Protein AF-A0A1X7HBJ8-F1 (afdb_monomer_lite)

Secondary structure (DSSP, 8-state):
--SS-HHHHHHHHT--SSTTHHHHHHHHHHHHHHHHHHHT-PSSEE-TTS-EEPPPHHHHHHHHHHHHHHHH--SPPPTT------THHHHHHGGG------

Sequence (102 aa):
MSIVTLDEAKAHLRVDGADEDADIALKLAAAEDAAVQHLNRSVPWTDADGIEVPVPPSVKVAVLVILGDLYAVREGAIIGATHAVNPTVERLLAPYRRITFA

Structure (mmCIF, N/CA/C/O backbone):
data_AF-A0A1X7HBJ8-F1
#
_entry.id   AF-A0A1X7HBJ8-F1
#
loop_
_atom_site.group_PDB
_atom_site.id
_atom_site.type_symbol
_atom_site.label_atom_id
_atom_site.label_alt_id
_atom_site.label_comp_id
_atom_site.label_asym_id
_atom_site.label_entity_id
_atom_site.label_seq_id
_atom_site.pdbx_PDB_ins_code
_atom_site.Cartn_x
_atom_site.Cartn_y
_atom_site.Cartn_z
_atom_site.occupancy
_atom_site.B_iso_or_equiv
_atom_site.auth_seq_id
_atom_site.auth_comp_id
_atom_site.auth_asym_id
_atom_site.auth_atom_id
_atom_site.pdbx_PDB_model_num
ATOM 1 N N . MET A 1 1 ? 2.373 8.869 -7.991 1.00 64.25 1 MET A N 1
ATOM 2 C CA . MET A 1 1 ? 1.384 7.944 -8.578 1.00 64.25 1 MET A CA 1
ATOM 3 C C . MET A 1 1 ? 1.256 6.796 -7.600 1.00 64.25 1 MET A C 1
ATOM 5 O O . MET A 1 1 ? 2.290 6.242 -7.253 1.00 64.25 1 MET A O 1
ATOM 9 N N . SER A 1 2 ? 0.055 6.538 -7.082 1.00 79.94 2 SER A N 1
ATOM 10 C CA . SER A 1 2 ? -0.151 5.501 -6.061 1.00 79.94 2 SER A CA 1
ATOM 11 C C . SER A 1 2 ? -0.157 4.119 -6.711 1.00 79.94 2 SER A C 1
ATOM 13 O O . SER A 1 2 ? -0.704 3.957 -7.805 1.00 79.94 2 SER A O 1
ATOM 15 N N . ILE A 1 3 ? 0.432 3.132 -6.043 1.00 87.12 3 ILE A N 1
ATOM 16 C CA . ILE A 1 3 ? 0.355 1.718 -6.426 1.00 87.12 3 ILE A CA 1
ATOM 17 C C . ILE A 1 3 ? -1.076 1.213 -6.229 1.00 87.12 3 ILE A C 1
ATOM 19 O O . ILE A 1 3 ? -1.555 0.427 -7.043 1.00 87.12 3 ILE A O 1
ATOM 23 N N . VAL A 1 4 ? -1.753 1.667 -5.173 1.00 93.38 4 VAL A N 1
ATOM 24 C CA . VAL A 1 4 ? -3.115 1.268 -4.792 1.00 93.38 4 VAL A CA 1
ATOM 25 C C . VAL A 1 4 ? -3.967 2.523 -4.598 1.00 93.38 4 VAL A C 1
ATOM 27 O O . VAL A 1 4 ? -3.474 3.526 -4.095 1.00 93.38 4 VAL A O 1
ATOM 30 N N . THR A 1 5 ? -5.236 2.511 -5.005 1.00 95.50 5 THR A N 1
ATOM 31 C CA . THR A 1 5 ? -6.125 3.664 -4.770 1.00 95.50 5 THR A CA 1
ATOM 32 C C . THR A 1 5 ? -6.636 3.704 -3.328 1.00 95.50 5 THR A C 1
ATOM 34 O O . THR A 1 5 ? -6.677 2.686 -2.638 1.00 95.50 5 THR A O 1
ATOM 37 N N . LEU A 1 6 ? -7.089 4.876 -2.870 1.00 96.19 6 LEU A N 1
ATOM 38 C CA . LEU A 1 6 ? -7.696 5.001 -1.541 1.00 96.19 6 LEU A CA 1
ATOM 39 C C . LEU A 1 6 ? -8.939 4.103 -1.390 1.00 96.19 6 LEU A C 1
ATOM 41 O O . LEU A 1 6 ? -9.129 3.492 -0.344 1.00 96.19 6 LEU A O 1
ATOM 45 N N . ASP A 1 7 ? -9.739 3.954 -2.447 1.00 96.75 7 ASP A N 1
ATOM 46 C CA . ASP A 1 7 ? -10.912 3.074 -2.436 1.00 96.75 7 ASP A CA 1
ATOM 47 C C . ASP A 1 7 ? -10.525 1.588 -2.339 1.00 96.75 7 ASP A C 1
ATOM 49 O O . ASP A 1 7 ? -11.125 0.846 -1.563 1.00 96.75 7 ASP A O 1
ATOM 53 N N . GLU A 1 8 ? -9.492 1.146 -3.072 1.00 96.94 8 GLU A N 1
ATOM 54 C CA . GLU A 1 8 ? -8.949 -0.219 -2.963 1.00 96.94 8 GLU A CA 1
ATOM 55 C C . GLU A 1 8 ? -8.412 -0.486 -1.543 1.00 96.94 8 GLU A C 1
ATOM 57 O O . GLU A 1 8 ? -8.655 -1.550 -0.966 1.00 96.94 8 GLU A O 1
ATOM 62 N N . ALA A 1 9 ? -7.716 0.494 -0.961 1.00 97.50 9 ALA A N 1
ATOM 63 C CA . ALA A 1 9 ? -7.205 0.439 0.403 1.00 97.50 9 ALA A CA 1
ATOM 64 C C . ALA A 1 9 ? -8.336 0.321 1.438 1.00 97.50 9 ALA A C 1
ATOM 66 O O . ALA A 1 9 ? -8.304 -0.561 2.296 1.00 97.50 9 ALA A O 1
ATOM 67 N N . LYS A 1 10 ? -9.380 1.145 1.331 1.00 97.75 10 LYS A N 1
ATOM 68 C CA . LYS A 1 10 ? -10.545 1.095 2.228 1.00 97.75 10 LYS A CA 1
ATOM 69 C C . LYS A 1 10 ? -11.320 -0.206 2.102 1.00 97.75 10 LYS A C 1
ATOM 71 O O . LYS A 1 10 ? -11.688 -0.792 3.119 1.00 97.75 10 LYS A O 1
ATOM 76 N N . ALA A 1 11 ? -11.497 -0.702 0.877 1.00 97.69 11 ALA A N 1
ATOM 77 C CA . ALA A 1 11 ? -12.116 -2.000 0.636 1.00 97.69 11 ALA A CA 1
ATOM 78 C C . ALA A 1 11 ? -11.328 -3.137 1.311 1.00 97.69 11 ALA A C 1
ATOM 80 O O . ALA A 1 11 ? -11.929 -4.038 1.897 1.00 97.69 11 ALA A O 1
ATOM 81 N N . HIS A 1 12 ? -9.992 -3.080 1.290 1.00 97.19 12 HIS A N 1
ATOM 82 C CA . HIS A 1 12 ? -9.142 -4.035 2.003 1.00 97.19 12 HIS A CA 1
ATOM 83 C C . HIS A 1 12 ? -9.305 -3.943 3.529 1.00 97.19 12 HIS A C 1
ATOM 85 O O . HIS A 1 12 ? -9.439 -4.970 4.196 1.00 97.19 12 HIS A O 1
ATOM 91 N N . LEU A 1 13 ? -9.338 -2.721 4.069 1.00 97.06 13 LEU A N 1
ATOM 92 C CA . LEU A 1 13 ? -9.484 -2.451 5.504 1.00 97.06 13 LEU A CA 1
ATOM 93 C C . LEU A 1 13 ? -10.918 -2.628 6.027 1.00 97.06 13 LEU A C 1
ATOM 95 O O . LEU A 1 13 ? -11.121 -2.628 7.240 1.00 97.06 13 LEU A O 1
ATOM 99 N N . ARG A 1 14 ? -11.900 -2.811 5.132 1.00 97.31 14 ARG A N 1
ATOM 100 C CA . ARG A 1 14 ? -13.340 -2.859 5.443 1.00 97.31 14 ARG A CA 1
ATOM 101 C C . ARG A 1 14 ? -13.824 -1.585 6.142 1.00 97.31 14 ARG A C 1
ATOM 103 O O . ARG A 1 14 ? -14.591 -1.655 7.100 1.00 97.31 14 ARG A O 1
ATOM 110 N N . VAL A 1 15 ? -13.335 -0.439 5.676 1.00 96.69 15 VAL A N 1
ATOM 111 C CA . VAL A 1 15 ? -13.727 0.881 6.180 1.00 96.69 15 VAL A CA 1
ATOM 112 C C . VAL A 1 15 ? -14.787 1.471 5.261 1.00 96.69 15 VAL A C 1
ATOM 114 O O . VAL A 1 15 ? -14.535 1.701 4.077 1.00 96.69 15 VAL A O 1
ATOM 117 N N . ASP A 1 16 ? -15.952 1.748 5.837 1.00 93.44 16 ASP A N 1
ATOM 118 C CA . ASP A 1 16 ? -17.032 2.491 5.198 1.00 93.44 16 ASP A CA 1
ATOM 119 C C . ASP A 1 16 ? -16.971 3.969 5.629 1.00 93.44 16 ASP A C 1
ATOM 121 O O . ASP A 1 16 ? -16.608 4.280 6.761 1.00 93.44 16 ASP A O 1
ATOM 125 N N . GLY A 1 17 ? -17.353 4.901 4.751 1.00 94.00 17 GLY A N 1
ATOM 126 C CA . GLY A 1 17 ? -17.329 6.342 5.058 1.00 94.00 17 GLY A CA 1
ATOM 127 C C . GLY A 1 17 ? -15.977 7.003 4.781 1.00 94.00 17 GLY A C 1
ATOM 128 O O . GLY A 1 17 ? -15.163 6.427 4.072 1.00 94.00 17 GLY A O 1
ATOM 129 N N . ALA A 1 18 ? -15.766 8.236 5.254 1.00 96.81 18 ALA A N 1
ATOM 130 C CA . ALA A 1 18 ? -14.605 9.065 4.887 1.00 96.81 18 ALA A CA 1
ATOM 131 C C . ALA A 1 18 ? -13.832 9.654 6.083 1.00 96.81 18 ALA A C 1
ATOM 133 O O . ALA A 1 18 ? -12.847 10.366 5.891 1.00 96.81 18 ALA A O 1
ATOM 134 N N . ASP A 1 19 ? -14.254 9.364 7.316 1.00 97.25 19 ASP A N 1
ATOM 135 C CA . ASP 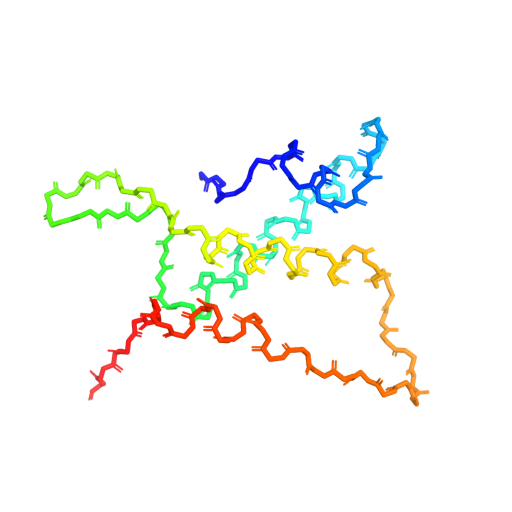A 1 19 ? -13.688 9.978 8.527 1.00 97.25 19 ASP A CA 1
ATOM 136 C C . ASP A 1 19 ? -12.204 9.628 8.730 1.00 97.25 19 ASP A C 1
ATOM 138 O O . ASP A 1 19 ? -11.434 10.418 9.276 1.00 97.25 19 ASP A O 1
ATOM 142 N N . GLU A 1 20 ? -11.787 8.454 8.252 1.00 96.38 20 GLU A N 1
ATOM 143 C CA . GLU A 1 20 ? -10.425 7.931 8.395 1.00 96.38 20 GLU A CA 1
ATOM 144 C C . GLU A 1 20 ? -9.575 8.109 7.126 1.00 96.38 20 GLU A C 1
ATOM 146 O O . GLU A 1 20 ? -8.409 7.716 7.110 1.00 96.38 20 GLU A O 1
ATOM 151 N N . ASP A 1 21 ? -10.109 8.734 6.069 1.00 97.38 21 ASP A N 1
ATOM 152 C CA . ASP A 1 21 ? -9.453 8.827 4.755 1.00 97.38 21 ASP A CA 1
ATOM 153 C C . ASP A 1 21 ? -8.061 9.469 4.838 1.00 97.38 21 ASP A C 1
ATOM 155 O O . ASP A 1 21 ? -7.127 9.014 4.178 1.00 97.38 21 ASP A O 1
ATOM 159 N N . ALA A 1 22 ? -7.898 10.496 5.677 1.00 96.94 22 ALA A N 1
ATOM 160 C CA . ALA A 1 22 ? -6.617 11.179 5.853 1.00 96.94 22 ALA A CA 1
ATOM 161 C C . ALA A 1 22 ? -5.549 10.281 6.507 1.00 96.94 22 ALA A C 1
ATOM 163 O O . ALA A 1 22 ? -4.391 10.293 6.088 1.00 96.94 22 ALA A O 1
ATOM 164 N N . ASP A 1 23 ? -5.933 9.487 7.510 1.00 96.25 23 ASP A N 1
ATOM 165 C CA . ASP A 1 23 ? -5.031 8.552 8.192 1.00 96.25 23 ASP A CA 1
ATOM 166 C C . ASP A 1 23 ? -4.699 7.350 7.294 1.00 96.25 23 ASP A C 1
ATOM 168 O O . ASP A 1 23 ? -3.533 6.970 7.159 1.00 96.25 23 ASP A O 1
ATOM 172 N N . ILE A 1 24 ? -5.704 6.803 6.603 1.00 97.38 24 ILE A N 1
ATOM 173 C CA . ILE A 1 24 ? -5.526 5.704 5.646 1.00 97.38 24 ILE A CA 1
ATOM 174 C C . ILE A 1 24 ? -4.614 6.141 4.498 1.00 97.38 24 ILE A C 1
ATOM 176 O O . ILE A 1 24 ? -3.707 5.394 4.137 1.00 97.38 24 ILE A O 1
ATOM 180 N N . ALA A 1 25 ? -4.790 7.350 3.958 1.00 96.88 25 ALA A N 1
ATOM 181 C CA . ALA A 1 25 ? -3.931 7.876 2.899 1.00 96.88 25 ALA A CA 1
ATOM 182 C C . ALA A 1 25 ? -2.468 8.013 3.353 1.00 96.88 25 ALA A C 1
ATOM 184 O O . ALA A 1 25 ? -1.555 7.651 2.608 1.00 96.88 25 ALA A O 1
ATOM 185 N N . LEU A 1 26 ? -2.232 8.482 4.583 1.00 96.88 26 LEU A N 1
ATOM 186 C CA . LEU A 1 26 ? -0.882 8.590 5.140 1.00 96.88 26 LEU A CA 1
ATOM 187 C C . LEU A 1 26 ? -0.226 7.213 5.315 1.00 96.88 26 LEU A C 1
ATOM 189 O O . LEU A 1 26 ? 0.921 7.012 4.909 1.00 96.88 26 LEU A O 1
ATOM 193 N N . LYS A 1 27 ? -0.950 6.248 5.888 1.00 97.12 27 LYS A N 1
ATOM 194 C CA . LYS A 1 27 ? -0.451 4.877 6.081 1.00 97.12 27 LYS A CA 1
ATOM 195 C C . LYS A 1 27 ? -0.240 4.150 4.759 1.00 97.12 27 LYS A C 1
ATOM 197 O O . LYS A 1 27 ? 0.716 3.392 4.636 1.00 97.12 27 LYS A O 1
ATOM 202 N N . LEU A 1 28 ? -1.088 4.406 3.765 1.00 97.19 28 LEU A N 1
ATOM 203 C CA . LEU A 1 28 ? -0.928 3.866 2.420 1.00 97.19 28 LEU A CA 1
ATOM 204 C C . LEU A 1 28 ? 0.361 4.386 1.778 1.00 97.19 28 LEU A C 1
ATOM 206 O O . LEU A 1 28 ? 1.137 3.589 1.260 1.00 97.19 28 LEU A O 1
ATOM 210 N N . ALA A 1 29 ? 0.641 5.688 1.890 1.00 96.19 29 ALA A N 1
ATOM 211 C CA . ALA A 1 29 ? 1.898 6.257 1.408 1.00 96.19 29 ALA A CA 1
ATOM 212 C C . ALA A 1 29 ? 3.121 5.621 2.096 1.00 96.19 29 ALA A C 1
ATOM 214 O O . ALA A 1 29 ? 4.101 5.293 1.429 1.00 96.19 29 ALA A O 1
ATOM 215 N N . ALA A 1 30 ? 3.051 5.378 3.409 1.00 95.62 30 ALA A N 1
ATOM 216 C CA . ALA A 1 30 ? 4.108 4.682 4.145 1.00 95.62 30 ALA A CA 1
ATOM 217 C C . ALA A 1 30 ? 4.271 3.212 3.707 1.00 95.62 30 ALA A C 1
ATOM 219 O O . ALA A 1 30 ? 5.392 2.721 3.580 1.00 95.62 30 ALA A O 1
ATOM 220 N N . ALA A 1 31 ? 3.168 2.508 3.441 1.00 95.62 31 ALA A N 1
ATOM 221 C CA . ALA A 1 31 ? 3.194 1.134 2.945 1.00 95.62 31 ALA A CA 1
ATOM 222 C C . ALA A 1 31 ? 3.803 1.035 1.534 1.00 95.62 31 ALA A C 1
ATOM 224 O O . ALA A 1 31 ? 4.576 0.117 1.251 1.00 95.62 31 ALA A O 1
ATOM 225 N N . GLU A 1 32 ? 3.490 1.990 0.654 1.00 95.12 32 GLU A N 1
ATOM 226 C CA . GLU A 1 32 ? 4.088 2.090 -0.680 1.00 95.12 32 GLU A CA 1
ATOM 227 C C . GLU A 1 32 ? 5.590 2.383 -0.610 1.00 95.12 32 GLU A C 1
ATOM 229 O O . GLU A 1 32 ? 6.373 1.718 -1.293 1.00 95.12 32 GLU A O 1
ATOM 234 N N . ASP A 1 33 ? 6.006 3.320 0.245 1.00 94.88 33 ASP A N 1
ATOM 235 C CA . ASP A 1 33 ? 7.418 3.638 0.476 1.00 94.88 33 ASP A CA 1
ATOM 236 C C . ASP A 1 33 ? 8.197 2.416 0.991 1.00 94.88 33 ASP A C 1
ATOM 238 O O . ASP A 1 33 ? 9.235 2.055 0.431 1.00 94.88 33 ASP A O 1
ATOM 242 N N . ALA A 1 34 ? 7.650 1.688 1.970 1.00 93.50 34 ALA A N 1
ATOM 243 C CA . ALA A 1 34 ? 8.256 0.457 2.477 1.00 93.50 34 ALA A CA 1
ATOM 244 C C . ALA A 1 34 ? 8.441 -0.602 1.372 1.00 93.50 34 ALA A C 1
ATOM 246 O O . ALA A 1 34 ? 9.497 -1.239 1.280 1.00 93.50 34 A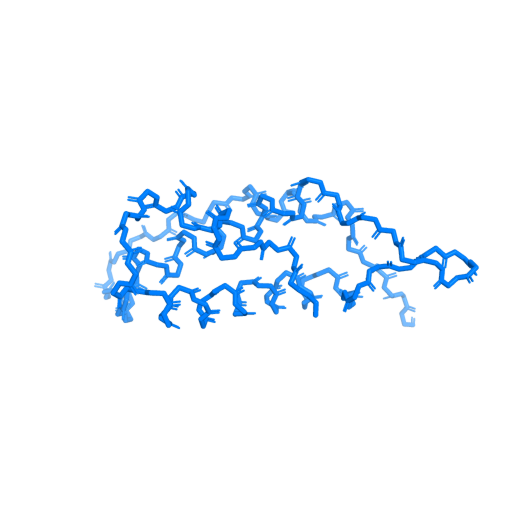LA A O 1
ATOM 247 N N . ALA A 1 35 ? 7.447 -0.770 0.494 1.00 93.19 35 ALA A N 1
ATOM 248 C CA . ALA A 1 35 ? 7.554 -1.677 -0.645 1.00 93.19 35 ALA A CA 1
ATOM 249 C C . ALA A 1 35 ? 8.626 -1.213 -1.649 1.00 93.19 35 ALA A C 1
ATOM 251 O O . ALA A 1 35 ? 9.439 -2.029 -2.087 1.00 93.19 35 ALA A O 1
ATOM 252 N N . VAL A 1 36 ? 8.680 0.081 -1.982 1.00 93.00 36 VAL A N 1
ATOM 253 C CA . VAL A 1 36 ? 9.689 0.670 -2.887 1.00 93.00 36 VAL A CA 1
ATOM 254 C C . VAL A 1 36 ? 11.108 0.461 -2.358 1.00 93.00 36 VAL A C 1
ATOM 256 O O . VAL A 1 36 ? 11.988 0.025 -3.110 1.00 93.00 36 VAL A O 1
ATOM 259 N N . GLN A 1 37 ? 11.323 0.718 -1.067 1.00 92.06 37 GLN A N 1
ATOM 260 C CA . GLN A 1 37 ? 12.609 0.506 -0.406 1.00 92.06 37 GLN A CA 1
ATOM 261 C C . GLN A 1 37 ? 13.011 -0.970 -0.434 1.00 92.06 37 GLN A C 1
ATOM 263 O O . GLN A 1 37 ? 14.139 -1.296 -0.809 1.00 92.06 37 GLN A O 1
ATOM 268 N N . HIS A 1 38 ? 12.085 -1.878 -0.111 1.00 92.00 38 HIS A N 1
ATOM 269 C CA . HIS A 1 38 ? 12.354 -3.315 -0.150 1.00 92.00 38 HIS A CA 1
ATOM 270 C C . HIS A 1 38 ? 12.713 -3.795 -1.564 1.00 92.00 38 HIS A C 1
ATOM 272 O O . HIS A 1 38 ? 13.661 -4.563 -1.750 1.00 92.00 38 HIS A O 1
ATOM 278 N N . LEU A 1 39 ? 11.972 -3.329 -2.570 1.00 92.31 39 LEU A N 1
ATOM 279 C CA . LEU A 1 39 ? 12.168 -3.690 -3.973 1.00 92.31 39 LEU A CA 1
ATOM 280 C C . LEU A 1 39 ? 13.436 -3.084 -4.582 1.00 92.31 39 LEU A C 1
ATOM 282 O O . LEU A 1 39 ? 13.880 -3.556 -5.634 1.00 92.31 39 LEU A O 1
ATOM 286 N N . ASN A 1 40 ? 14.014 -2.060 -3.945 1.00 92.62 40 ASN A N 1
ATOM 287 C CA . ASN A 1 40 ? 15.095 -1.248 -4.502 1.00 92.62 40 ASN A CA 1
ATOM 288 C C . ASN A 1 40 ? 14.732 -0.719 -5.907 1.00 92.62 40 ASN A C 1
ATOM 290 O O . ASN A 1 40 ? 15.517 -0.769 -6.860 1.00 92.62 40 ASN A O 1
ATOM 294 N N . ARG A 1 41 ? 13.469 -0.301 -6.063 1.00 89.12 41 ARG A N 1
ATOM 295 C CA . ARG A 1 41 ? 12.890 0.135 -7.337 1.00 89.12 41 ARG A CA 1
ATOM 296 C C . ARG A 1 41 ? 11.755 1.120 -7.083 1.00 89.12 41 ARG A C 1
ATOM 298 O O . ARG A 1 41 ? 10.766 0.764 -6.450 1.00 89.12 41 ARG A O 1
ATOM 305 N N . SER A 1 42 ? 11.871 2.321 -7.641 1.00 87.81 42 SER A N 1
ATOM 306 C CA . SER A 1 42 ? 10.816 3.333 -7.602 1.00 87.81 42 SER A CA 1
ATOM 307 C C . SER A 1 42 ? 9.642 2.985 -8.520 1.00 87.81 42 SER A C 1
ATOM 309 O O . SER A 1 42 ? 9.789 2.274 -9.518 1.00 87.81 42 SER A O 1
ATOM 311 N N . VAL A 1 43 ? 8.471 3.508 -8.167 1.00 85.31 43 VAL A N 1
ATOM 312 C CA . VAL A 1 43 ? 7.268 3.558 -9.008 1.00 85.31 43 VAL A CA 1
ATOM 313 C C . VAL A 1 43 ? 7.073 4.982 -9.557 1.00 85.31 43 VAL A C 1
ATOM 315 O O . VAL A 1 43 ? 7.483 5.933 -8.886 1.00 85.31 43 VAL A O 1
ATOM 318 N N . PRO A 1 44 ? 6.458 5.165 -10.742 1.00 86.38 44 PRO A N 1
ATOM 319 C CA . PRO A 1 44 ? 5.892 4.140 -11.625 1.00 86.38 44 PRO A CA 1
ATOM 320 C C . PRO A 1 44 ? 6.971 3.261 -12.269 1.00 86.38 44 PRO A C 1
ATOM 322 O O . PRO A 1 44 ? 8.125 3.660 -12.420 1.00 86.38 44 PRO A O 1
ATOM 325 N N . TRP A 1 45 ? 6.617 2.018 -12.591 1.00 88.62 45 TRP A N 1
ATOM 326 C CA . TRP A 1 45 ? 7.529 1.131 -13.307 1.00 88.62 45 TRP A CA 1
ATOM 327 C C . TRP A 1 45 ? 7.471 1.448 -14.787 1.00 88.62 45 TRP A C 1
ATOM 329 O O . TRP A 1 45 ? 6.390 1.638 -15.324 1.00 88.62 45 TRP A O 1
ATOM 339 N N . THR A 1 46 ? 8.624 1.445 -15.442 1.00 91.12 46 THR A N 1
ATOM 340 C CA . THR A 1 46 ? 8.717 1.600 -16.891 1.00 91.12 46 THR A CA 1
ATOM 341 C C . THR A 1 46 ? 9.356 0.378 -17.545 1.00 91.12 46 THR A C 1
ATOM 343 O O . THR A 1 46 ? 10.107 -0.366 -16.891 1.00 91.12 46 THR A O 1
ATOM 346 N N . ASP A 1 47 ? 9.016 0.146 -18.811 1.00 89.00 47 ASP A N 1
ATOM 347 C CA . ASP A 1 47 ? 9.704 -0.801 -19.688 1.00 89.00 47 ASP A CA 1
ATOM 348 C C . ASP A 1 47 ? 11.000 -0.204 -20.277 1.00 89.00 47 ASP A C 1
ATOM 350 O O . ASP A 1 47 ? 11.484 0.841 -19.834 1.00 89.00 47 ASP A O 1
ATOM 354 N N . ALA A 1 48 ? 11.605 -0.906 -21.242 1.00 88.44 48 ALA A N 1
ATOM 355 C CA . ALA A 1 48 ? 12.850 -0.485 -21.884 1.00 88.44 48 ALA A CA 1
ATOM 356 C C . ALA A 1 48 ? 12.704 0.805 -22.712 1.00 88.44 48 ALA A C 1
ATOM 358 O O . ALA A 1 48 ? 13.684 1.530 -22.874 1.00 88.44 48 ALA A O 1
ATOM 359 N N . ASP A 1 49 ? 11.494 1.101 -23.184 1.00 89.88 49 ASP A N 1
ATOM 360 C CA . ASP A 1 49 ? 11.172 2.268 -24.004 1.00 89.88 49 ASP A CA 1
ATOM 361 C C . ASP A 1 49 ? 10.692 3.457 -23.149 1.00 89.88 49 ASP A C 1
ATOM 363 O O . ASP A 1 49 ? 10.355 4.521 -23.670 1.00 89.88 49 ASP A O 1
ATOM 367 N N . GLY A 1 50 ? 10.692 3.302 -21.818 1.00 87.00 50 GLY A N 1
ATOM 368 C CA . GLY A 1 50 ? 10.261 4.330 -20.873 1.00 87.00 50 GLY A CA 1
ATOM 369 C C . GLY A 1 50 ? 8.744 4.422 -20.713 1.00 87.00 50 GLY A C 1
ATOM 370 O O . GLY A 1 50 ? 8.262 5.376 -20.102 1.00 87.00 50 GLY A O 1
ATOM 371 N N . ILE A 1 51 ? 7.991 3.450 -21.229 1.00 89.00 51 ILE A N 1
ATOM 372 C CA . ILE A 1 51 ? 6.533 3.412 -21.126 1.00 89.00 51 ILE A CA 1
ATOM 373 C C . ILE A 1 51 ? 6.141 2.845 -19.768 1.00 89.00 51 ILE A C 1
ATOM 375 O O . ILE A 1 51 ? 6.693 1.839 -19.319 1.00 89.00 51 ILE A O 1
ATOM 379 N N . GLU A 1 52 ? 5.185 3.494 -19.100 1.00 88.62 52 GLU A N 1
ATOM 380 C CA . GLU A 1 52 ? 4.667 3.023 -17.819 1.00 88.62 52 GLU A CA 1
ATOM 381 C C . GLU A 1 52 ? 4.036 1.634 -17.965 1.00 88.62 52 GLU A C 1
ATOM 383 O O . GLU A 1 52 ? 3.128 1.411 -18.767 1.00 88.62 52 GLU A O 1
ATOM 388 N N . VAL A 1 53 ? 4.510 0.698 -17.149 1.00 89.25 53 VAL A N 1
ATOM 389 C CA . VAL A 1 53 ? 3.988 -0.660 -17.046 1.00 89.25 53 VAL A CA 1
ATOM 390 C C . VAL A 1 53 ? 3.291 -0.856 -15.704 1.00 89.25 53 VAL A C 1
ATOM 392 O O . VAL A 1 53 ? 3.754 -0.359 -14.671 1.00 89.25 53 VAL A O 1
ATOM 395 N N . PRO A 1 54 ? 2.177 -1.606 -15.689 1.00 88.31 54 PRO A N 1
ATOM 396 C CA . PRO A 1 54 ? 1.421 -1.830 -14.472 1.00 88.31 54 PRO A CA 1
ATOM 397 C C . PRO A 1 54 ? 2.253 -2.596 -13.444 1.00 88.31 54 PRO A C 1
ATOM 399 O O . PRO A 1 54 ? 2.944 -3.570 -13.754 1.00 88.31 54 PRO A O 1
ATOM 402 N N . VAL A 1 55 ? 2.139 -2.169 -12.188 1.00 90.62 55 VAL A N 1
ATOM 403 C CA . VAL A 1 55 ? 2.731 -2.876 -11.054 1.00 90.62 55 VAL A CA 1
ATOM 404 C C . VAL A 1 55 ? 2.021 -4.234 -10.881 1.00 90.62 55 VAL A C 1
ATOM 406 O O . VAL A 1 55 ? 0.787 -4.276 -10.882 1.00 90.62 55 VAL A O 1
ATOM 409 N N . PRO A 1 56 ? 2.756 -5.352 -10.720 1.00 93.00 56 PRO A N 1
ATOM 410 C CA . PRO A 1 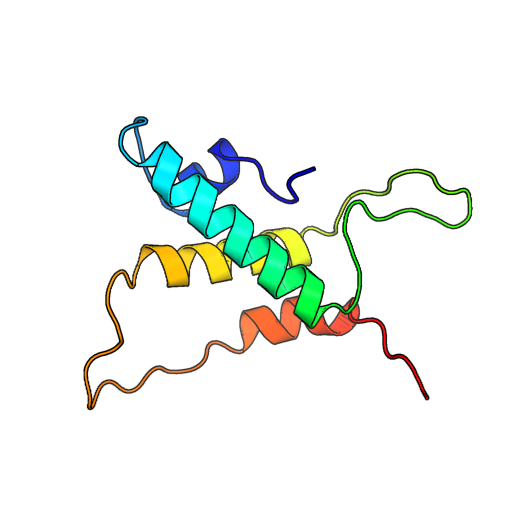56 ? 2.173 -6.679 -10.565 1.00 93.00 56 PRO A CA 1
ATOM 411 C C . PRO A 1 56 ? 1.215 -6.778 -9.369 1.00 93.00 56 PRO A C 1
ATOM 413 O O . PRO A 1 56 ? 1.480 -6.185 -8.317 1.00 93.00 56 PRO A O 1
ATOM 416 N N . PRO A 1 57 ? 0.159 -7.610 -9.459 1.00 94.19 57 PRO A N 1
ATOM 417 C CA . PRO A 1 57 ? -0.799 -7.790 -8.368 1.00 94.19 57 PRO A CA 1
ATOM 418 C C . PRO A 1 57 ? -0.167 -8.222 -7.038 1.00 94.19 57 PRO A C 1
ATOM 420 O O . PRO A 1 57 ? -0.645 -7.835 -5.979 1.00 94.19 57 PRO A O 1
ATOM 423 N N . SER A 1 58 ? 0.931 -8.981 -7.068 1.00 94.25 58 SER A N 1
ATOM 424 C CA . SER A 1 58 ? 1.660 -9.395 -5.862 1.00 94.25 58 SER A CA 1
ATOM 425 C C . SER A 1 58 ? 2.234 -8.216 -5.077 1.00 94.25 58 SER A C 1
ATOM 427 O O . SER A 1 58 ? 2.195 -8.230 -3.851 1.00 94.25 58 SER A O 1
ATOM 429 N N . VAL A 1 59 ? 2.726 -7.183 -5.768 1.00 94.19 59 VAL A N 1
ATOM 430 C CA . VAL A 1 59 ? 3.241 -5.965 -5.127 1.00 94.19 59 VAL A CA 1
ATOM 431 C C . VAL A 1 59 ? 2.082 -5.138 -4.572 1.00 94.19 59 VAL A C 1
ATOM 433 O O . VAL A 1 59 ? 2.158 -4.700 -3.429 1.00 94.19 59 VAL A O 1
ATOM 436 N N . LYS A 1 60 ? 0.974 -5.008 -5.322 1.00 95.06 60 LYS A N 1
ATOM 437 C CA . LYS A 1 60 ? -0.265 -4.385 -4.814 1.00 95.06 60 LYS A CA 1
ATOM 438 C C . LYS A 1 60 ? -0.740 -5.045 -3.515 1.00 95.06 60 LYS A C 1
ATOM 440 O O . LYS A 1 60 ? -0.995 -4.359 -2.532 1.00 95.06 60 LYS A O 1
ATOM 445 N N . VAL A 1 61 ? -0.829 -6.377 -3.488 1.00 95.94 61 VAL A N 1
ATOM 446 C CA . VAL A 1 61 ? -1.262 -7.121 -2.295 1.00 95.94 61 VAL A CA 1
ATOM 447 C C . VAL A 1 61 ? -0.265 -6.967 -1.147 1.00 95.94 61 VAL A C 1
ATOM 449 O O . VAL A 1 61 ? -0.690 -6.803 -0.010 1.00 95.94 61 VAL A O 1
ATOM 452 N N . ALA A 1 62 ? 1.043 -6.968 -1.414 1.00 95.38 62 ALA A N 1
ATOM 453 C CA . ALA A 1 62 ? 2.044 -6.729 -0.375 1.00 95.38 62 ALA A CA 1
ATOM 454 C C . ALA A 1 62 ? 1.873 -5.350 0.290 1.00 95.38 62 ALA A C 1
ATOM 456 O O . ALA A 1 62 ? 1.901 -5.269 1.515 1.00 95.38 62 ALA A O 1
ATOM 457 N N . VAL A 1 63 ? 1.620 -4.295 -0.496 1.00 95.56 63 VAL A N 1
ATOM 458 C CA . VAL A 1 63 ? 1.308 -2.948 0.021 1.00 95.56 63 VAL A CA 1
ATOM 459 C C . VAL A 1 63 ? 0.045 -2.969 0.885 1.00 95.56 63 VAL A C 1
ATOM 461 O O . VAL A 1 63 ? 0.052 -2.417 1.981 1.00 95.56 63 VAL A O 1
ATOM 464 N N . LEU A 1 64 ? -1.017 -3.648 0.439 1.00 96.62 64 LEU A N 1
ATOM 465 C CA . LEU A 1 64 ? -2.258 -3.779 1.211 1.00 96.62 64 LEU A CA 1
ATOM 466 C C . LEU A 1 64 ? -2.046 -4.494 2.552 1.00 96.62 64 LEU A C 1
ATOM 468 O O . LEU A 1 64 ? -2.573 -4.047 3.565 1.00 96.62 64 LEU A O 1
ATOM 472 N N . VAL A 1 65 ? -1.241 -5.561 2.581 1.00 95.44 65 VAL A N 1
ATOM 473 C CA . VAL A 1 65 ? -0.922 -6.281 3.825 1.00 95.44 65 VAL A CA 1
ATOM 474 C C . VAL A 1 65 ? -0.146 -5.384 4.795 1.00 95.44 65 VAL A C 1
ATOM 476 O O . VAL A 1 65 ? -0.511 -5.315 5.965 1.00 95.44 65 VAL A O 1
ATOM 479 N N . ILE A 1 66 ? 0.865 -4.647 4.315 1.00 94.38 66 ILE A N 1
ATOM 480 C CA . ILE A 1 66 ? 1.614 -3.683 5.144 1.00 94.38 66 ILE A CA 1
ATOM 481 C C . ILE A 1 66 ? 0.675 -2.592 5.680 1.00 94.38 66 ILE A C 1
ATOM 483 O O . ILE A 1 66 ? 0.735 -2.244 6.858 1.00 94.38 66 ILE A O 1
ATOM 487 N N . LEU A 1 67 ? -0.218 -2.068 4.835 1.00 95.94 67 LEU A N 1
ATOM 488 C CA . LEU A 1 67 ? -1.230 -1.097 5.246 1.00 95.94 67 LEU A CA 1
ATOM 489 C C . LEU A 1 67 ? -2.149 -1.666 6.337 1.00 95.94 67 LEU A C 1
ATOM 491 O O . LEU A 1 67 ? -2.434 -0.967 7.306 1.00 95.94 67 LEU A O 1
ATOM 495 N N . GLY A 1 68 ? -2.597 -2.915 6.197 1.00 94.75 68 GLY A N 1
ATOM 496 C CA . GLY A 1 68 ? -3.404 -3.604 7.204 1.00 94.75 68 GLY A CA 1
ATOM 497 C C . GLY A 1 68 ? -2.717 -3.644 8.568 1.00 94.75 68 GLY A C 1
ATOM 498 O O . GLY A 1 68 ? -3.338 -3.301 9.576 1.00 94.75 68 GLY A O 1
ATOM 499 N N . ASP A 1 69 ? -1.423 -3.966 8.589 1.00 91.75 69 ASP A N 1
ATOM 500 C CA . ASP A 1 69 ? -0.621 -3.987 9.815 1.00 91.75 69 ASP A CA 1
ATOM 501 C C . ASP A 1 69 ? -0.501 -2.583 10.441 1.00 91.75 69 ASP A C 1
ATOM 503 O O . ASP A 1 69 ? -0.749 -2.412 11.639 1.00 91.75 69 ASP A O 1
ATOM 507 N N . LEU A 1 70 ? -0.202 -1.558 9.631 1.00 93.12 70 LEU A N 1
ATOM 508 C CA . LEU A 1 70 ? -0.118 -0.155 10.073 1.00 93.12 70 LEU A CA 1
ATOM 509 C C . LEU A 1 70 ? -1.463 0.403 10.562 1.00 93.12 70 LEU A C 1
ATOM 511 O O . LEU A 1 70 ? -1.514 1.287 11.419 1.00 93.12 70 LEU A O 1
ATOM 515 N N . TYR A 1 71 ? -2.570 -0.065 9.990 1.00 94.69 71 TYR A N 1
ATOM 516 C CA . TYR A 1 71 ? -3.907 0.367 10.377 1.00 94.69 71 TYR A CA 1
ATOM 517 C C . TYR A 1 71 ? -4.354 -0.275 11.695 1.00 94.69 71 TYR A C 1
ATOM 519 O O . TYR A 1 71 ? -4.931 0.412 12.546 1.00 94.69 71 TYR A O 1
ATOM 527 N N . ALA A 1 72 ? -4.058 -1.567 11.871 1.00 90.94 72 ALA A N 1
ATOM 528 C CA . ALA A 1 72 ? -4.422 -2.342 13.052 1.00 90.94 72 ALA A CA 1
ATOM 529 C C . ALA A 1 72 ? -3.651 -1.913 14.310 1.00 90.94 72 ALA A C 1
ATOM 531 O O . ALA A 1 72 ? -4.213 -1.925 15.406 1.00 90.94 72 ALA A O 1
ATOM 532 N N . VAL A 1 73 ? -2.383 -1.516 14.166 1.00 86.69 73 VAL A N 1
ATOM 533 C CA . VAL A 1 73 ? -1.520 -1.120 15.287 1.00 86.69 73 VAL A CA 1
ATOM 534 C C . VAL A 1 73 ? -1.246 0.383 15.228 1.00 86.69 73 VAL A C 1
ATOM 536 O O . VAL A 1 73 ? -0.425 0.852 14.447 1.00 86.69 73 VAL A O 1
ATOM 539 N N . ARG A 1 74 ? -1.947 1.150 16.075 1.00 82.88 74 ARG A N 1
ATOM 540 C CA . ARG A 1 74 ? -1.857 2.627 16.129 1.00 82.88 74 ARG A CA 1
ATOM 541 C C . ARG A 1 74 ? -0.910 3.156 17.211 1.00 82.88 74 ARG A C 1
ATOM 543 O O . ARG A 1 74 ? -0.666 4.355 17.281 1.00 82.88 74 ARG A O 1
ATOM 550 N N . GLU A 1 75 ? -0.383 2.270 18.045 1.00 79.19 75 GLU A N 1
ATOM 551 C CA . GLU A 1 75 ? 0.500 2.587 19.166 1.00 79.19 75 GLU A CA 1
ATOM 552 C C . GLU A 1 75 ? 1.758 1.719 19.094 1.00 79.19 75 GLU A C 1
ATOM 554 O O . GLU A 1 75 ? 1.759 0.658 18.469 1.00 79.19 75 GLU A O 1
ATOM 559 N N . GLY A 1 76 ? 2.845 2.155 19.735 1.00 69.19 76 GLY A N 1
ATOM 560 C CA . GLY A 1 76 ? 4.043 1.324 19.858 1.00 69.19 76 GLY A CA 1
ATOM 561 C C . GLY A 1 76 ? 3.706 -0.010 20.530 1.00 69.19 76 GLY A C 1
ATOM 562 O O . GLY A 1 76 ? 2.998 -0.035 21.535 1.00 69.19 76 GLY A O 1
ATOM 563 N N . ALA A 1 77 ? 4.195 -1.118 19.966 1.00 65.81 77 ALA A N 1
ATOM 564 C CA . ALA A 1 77 ? 3.890 -2.459 20.456 1.00 65.81 77 ALA A CA 1
ATOM 565 C C . ALA A 1 77 ? 4.189 -2.609 21.961 1.00 65.81 77 ALA A C 1
ATOM 567 O O . ALA A 1 77 ? 5.228 -2.170 22.461 1.00 65.81 77 ALA A O 1
ATOM 568 N N . ILE A 1 78 ? 3.269 -3.257 22.680 1.00 63.00 78 ILE A N 1
ATOM 569 C CA . ILE A 1 78 ? 3.365 -3.484 24.125 1.00 63.00 78 ILE A CA 1
ATOM 570 C C . ILE A 1 78 ? 4.541 -4.426 24.418 1.00 63.00 78 ILE A C 1
ATOM 572 O O . ILE A 1 78 ? 4.683 -5.483 23.798 1.00 63.00 78 ILE A O 1
ATOM 576 N N . ILE A 1 79 ? 5.364 -4.069 25.407 1.00 59.41 79 ILE A N 1
ATOM 577 C CA . ILE A 1 79 ? 6.469 -4.908 25.885 1.00 59.41 79 ILE A CA 1
ATOM 578 C C . ILE A 1 79 ? 5.910 -6.272 26.325 1.00 59.41 79 ILE A C 1
ATOM 580 O O . ILE A 1 79 ? 5.094 -6.348 27.240 1.00 59.41 79 ILE A O 1
ATOM 584 N N . GLY A 1 80 ? 6.360 -7.350 25.675 1.00 68.19 80 GLY A N 1
ATOM 585 C CA . GLY A 1 80 ? 5.938 -8.728 25.961 1.00 68.19 80 GLY A CA 1
ATOM 586 C C . GLY A 1 80 ? 4.956 -9.338 24.953 1.00 68.19 80 GLY A C 1
ATOM 587 O O . GLY A 1 80 ? 4.682 -10.535 25.036 1.00 68.19 80 GLY A O 1
ATOM 588 N N . ALA A 1 81 ? 4.463 -8.575 23.972 1.00 67.81 81 ALA A N 1
ATOM 589 C CA . ALA A 1 81 ? 3.713 -9.138 22.851 1.00 67.81 81 ALA A CA 1
ATOM 590 C C . ALA A 1 81 ? 4.659 -9.864 21.874 1.00 67.81 81 ALA A C 1
ATOM 592 O O . ALA A 1 81 ? 5.664 -9.310 21.429 1.00 67.81 81 ALA A O 1
ATOM 593 N N . THR A 1 82 ? 4.337 -11.111 21.518 1.00 64.31 82 THR A N 1
ATOM 594 C CA . THR A 1 82 ? 5.052 -11.833 20.454 1.00 64.31 82 THR A CA 1
ATOM 595 C C . THR A 1 82 ? 4.388 -11.518 19.118 1.00 64.31 82 THR A C 1
ATOM 597 O O . THR A 1 82 ? 3.297 -12.012 18.841 1.00 64.31 82 THR A O 1
ATOM 600 N N . HIS A 1 83 ? 5.037 -10.709 18.280 1.00 67.44 83 HIS A N 1
ATOM 601 C CA . HIS A 1 83 ? 4.613 -10.521 16.893 1.00 67.44 83 HIS A CA 1
ATOM 602 C C . HIS A 1 83 ? 5.171 -11.657 16.034 1.00 67.44 83 HIS A C 1
ATOM 604 O O . HIS A 1 83 ? 6.372 -11.722 15.768 1.00 67.44 83 HIS A O 1
ATOM 610 N N . ALA A 1 84 ? 4.299 -12.569 15.600 1.00 71.50 84 ALA A N 1
ATOM 611 C CA . ALA A 1 84 ? 4.658 -13.539 14.576 1.00 71.50 84 ALA A CA 1
ATOM 612 C C . ALA A 1 84 ? 4.819 -12.797 13.243 1.00 71.50 84 ALA A C 1
ATOM 614 O O . ALA A 1 84 ? 3.847 -12.285 12.689 1.00 71.50 84 ALA A O 1
ATOM 615 N N . VAL A 1 85 ? 6.053 -12.717 12.744 1.00 75.31 85 VAL A N 1
ATOM 616 C CA . VAL A 1 85 ? 6.340 -12.096 11.448 1.00 75.31 85 VAL A CA 1
ATOM 617 C C . VAL A 1 85 ? 5.646 -12.907 10.359 1.00 75.31 85 VAL A C 1
ATOM 619 O O . VAL A 1 85 ? 5.913 -14.099 10.202 1.00 75.31 85 VAL A O 1
ATOM 622 N N . ASN A 1 86 ? 4.752 -12.271 9.605 1.00 78.88 86 ASN A N 1
ATOM 623 C CA . ASN A 1 86 ? 4.122 -12.900 8.454 1.00 78.88 86 ASN A CA 1
ATOM 624 C C . ASN A 1 86 ? 5.101 -12.860 7.263 1.00 78.88 86 ASN A C 1
ATOM 626 O O . ASN A 1 86 ? 5.345 -11.782 6.718 1.00 78.88 86 ASN A O 1
ATOM 630 N N . PRO A 1 87 ? 5.638 -14.004 6.794 1.00 88.06 87 PRO A N 1
ATOM 631 C CA . PRO A 1 87 ? 6.623 -14.009 5.712 1.00 88.06 87 PRO A CA 1
ATOM 632 C C . PRO A 1 87 ? 6.001 -13.710 4.339 1.00 88.06 87 PRO A C 1
ATOM 634 O O . PRO A 1 87 ? 6.712 -13.634 3.341 1.00 88.06 87 PRO A O 1
ATOM 637 N N . THR A 1 88 ? 4.673 -13.592 4.245 1.00 89.12 88 THR A N 1
ATOM 638 C CA . THR A 1 88 ? 3.962 -13.451 2.967 1.00 89.12 88 THR A CA 1
ATOM 639 C C . THR A 1 88 ? 4.379 -12.189 2.223 1.00 89.12 88 THR A C 1
ATOM 641 O O . THR A 1 88 ? 4.604 -12.263 1.019 1.00 89.12 88 THR A O 1
ATOM 644 N N . VAL A 1 89 ? 4.547 -11.061 2.921 1.00 89.62 89 VAL A N 1
ATOM 645 C CA . VAL A 1 89 ? 4.970 -9.791 2.304 1.00 89.62 89 VAL A CA 1
ATOM 646 C C . VAL A 1 89 ? 6.320 -9.957 1.611 1.00 89.62 89 VAL A C 1
ATOM 648 O O . VAL A 1 89 ? 6.443 -9.680 0.420 1.00 89.62 89 VAL A O 1
ATOM 651 N N . GLU A 1 90 ? 7.311 -10.496 2.323 1.00 89.88 90 GLU A N 1
ATOM 652 C CA . GLU A 1 90 ? 8.642 -10.740 1.763 1.00 89.88 90 GLU A CA 1
ATOM 653 C C . GLU A 1 90 ? 8.579 -11.713 0.581 1.00 89.88 90 GLU A C 1
ATOM 655 O O . GLU A 1 90 ? 9.162 -11.454 -0.467 1.00 89.88 90 GLU A O 1
ATOM 660 N N . ARG A 1 91 ? 7.805 -12.799 0.693 1.00 91.94 91 ARG A N 1
ATOM 661 C CA . ARG A 1 9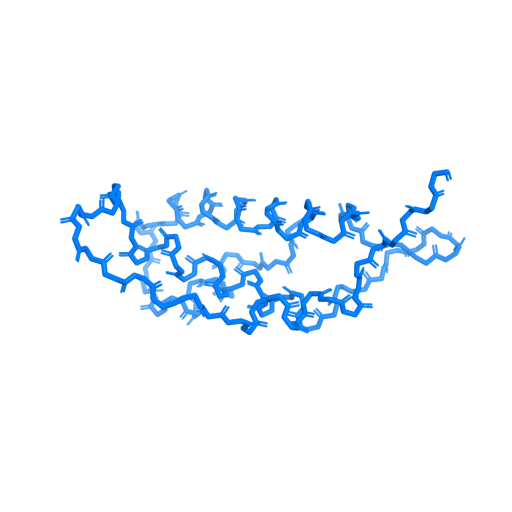1 ? 7.657 -13.788 -0.388 1.00 91.94 91 ARG A CA 1
ATOM 662 C C . ARG A 1 91 ? 6.990 -13.213 -1.637 1.00 91.94 91 ARG A C 1
ATOM 664 O O . ARG A 1 91 ? 7.326 -13.641 -2.739 1.00 91.94 91 ARG A O 1
ATOM 671 N N . LEU A 1 92 ? 6.068 -12.264 -1.483 1.00 93.75 92 LEU A N 1
ATOM 672 C CA . LEU A 1 92 ? 5.414 -11.577 -2.599 1.00 93.75 92 LEU A CA 1
ATOM 673 C C . LEU A 1 92 ? 6.340 -10.564 -3.284 1.00 93.75 92 LEU A C 1
ATOM 675 O O . LEU A 1 92 ? 6.269 -10.413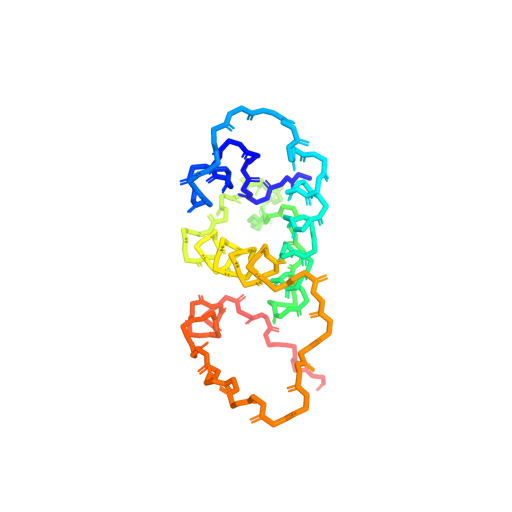 -4.505 1.00 93.75 92 LEU A O 1
ATOM 679 N N . LEU A 1 93 ? 7.198 -9.880 -2.520 1.00 92.19 93 LEU A N 1
ATOM 680 C CA . LEU A 1 93 ? 8.110 -8.859 -3.042 1.00 92.19 93 LEU A CA 1
ATOM 681 C C . LEU A 1 93 ? 9.424 -9.440 -3.582 1.00 92.19 93 LEU A C 1
ATOM 683 O O . LEU A 1 93 ? 9.981 -8.889 -4.533 1.00 92.19 93 LEU A O 1
ATOM 687 N N . ALA A 1 94 ? 9.899 -10.561 -3.030 1.00 92.00 94 ALA A N 1
ATOM 688 C CA . ALA A 1 94 ? 11.199 -11.154 -3.345 1.00 92.00 94 ALA A CA 1
ATOM 689 C C . ALA A 1 94 ? 11.482 -11.331 -4.852 1.00 92.00 94 ALA A C 1
ATOM 691 O O . ALA A 1 94 ? 12.581 -10.966 -5.273 1.00 92.00 94 ALA A O 1
ATOM 692 N N . PRO A 1 95 ? 10.539 -11.801 -5.699 1.00 92.19 95 PRO A N 1
ATOM 693 C CA . PRO A 1 95 ? 10.798 -11.980 -7.132 1.00 92.19 95 PRO A CA 1
ATOM 694 C C . PRO A 1 95 ? 11.059 -10.678 -7.901 1.00 92.19 95 PRO A C 1
ATOM 696 O O . PRO A 1 95 ? 11.606 -10.712 -9.000 1.00 92.19 95 PRO A O 1
ATOM 699 N N . TYR A 1 96 ? 10.648 -9.534 -7.354 1.00 90.94 96 TYR A N 1
ATOM 700 C CA . TYR A 1 96 ? 10.687 -8.236 -8.034 1.00 90.94 96 TYR A CA 1
ATOM 701 C C . TYR A 1 96 ? 11.803 -7.324 -7.525 1.00 90.94 96 TYR A C 1
ATOM 703 O O . TYR A 1 96 ? 11.978 -6.214 -8.039 1.00 90.94 96 TYR A O 1
ATOM 711 N N . ARG A 1 97 ? 12.554 -7.772 -6.515 1.00 90.25 97 ARG A N 1
ATOM 712 C CA . ARG A 1 97 ? 13.641 -7.006 -5.915 1.00 90.25 97 ARG A CA 1
ATOM 713 C C . ARG A 1 97 ? 14.818 -6.892 -6.883 1.00 90.25 97 ARG A C 1
ATOM 715 O O . ARG A 1 97 ? 15.338 -7.896 -7.368 1.00 90.25 97 ARG A O 1
ATOM 722 N N . ARG A 1 98 ? 15.281 -5.664 -7.135 1.00 86.88 98 ARG A N 1
ATOM 723 C CA . ARG A 1 98 ? 16.493 -5.417 -7.929 1.00 86.88 98 ARG A CA 1
ATOM 724 C C . ARG A 1 98 ? 17.732 -5.687 -7.085 1.00 86.88 98 ARG A C 1
ATOM 726 O O . ARG A 1 98 ? 18.037 -4.942 -6.152 1.00 86.88 98 ARG A O 1
ATOM 733 N N . ILE A 1 99 ? 18.448 -6.750 -7.434 1.00 81.56 99 ILE A N 1
ATOM 734 C CA . ILE A 1 99 ? 19.741 -7.075 -6.839 1.00 81.56 99 ILE A CA 1
ATOM 735 C C . ILE A 1 99 ? 20.802 -6.263 -7.580 1.00 81.56 99 ILE A C 1
ATOM 737 O O . ILE A 1 99 ? 21.145 -6.570 -8.721 1.00 81.56 99 ILE A O 1
ATOM 741 N N . THR A 1 100 ? 21.292 -5.203 -6.942 1.00 77.19 100 THR A N 1
ATOM 742 C CA . THR A 1 100 ? 22.476 -4.489 -7.421 1.00 77.19 100 THR A CA 1
ATOM 743 C C . THR A 1 100 ? 23.704 -5.208 -6.884 1.00 77.19 100 THR A C 1
ATOM 745 O O . THR A 1 100 ? 23.891 -5.287 -5.671 1.00 77.19 100 THR A O 1
ATOM 748 N N . PHE A 1 101 ? 24.526 -5.748 -7.777 1.00 69.62 101 PHE A N 1
ATOM 749 C CA . PHE A 1 101 ? 25.868 -6.201 -7.427 1.00 69.62 101 PHE A CA 1
ATOM 750 C C . PHE A 1 101 ? 26.784 -4.975 -7.495 1.00 69.62 101 PHE A C 1
ATOM 752 O O . PHE A 1 101 ? 26.828 -4.312 -8.532 1.00 69.62 101 PHE A O 1
ATOM 759 N N . ALA A 1 102 ? 27.398 -4.627 -6.363 1.00 60.62 102 ALA A N 1
ATOM 760 C CA . ALA A 1 102 ? 28.386 -3.554 -6.263 1.00 60.62 102 ALA A CA 1
ATOM 761 C C . ALA A 1 102 ? 29.738 -3.990 -6.839 1.00 60.62 102 ALA A C 1
ATOM 763 O O . ALA A 1 102 ? 30.050 -5.200 -6.734 1.00 60.62 102 ALA A O 1
#

Foldseek 3Di:
DALADLVRLCVLLVDDDCPCSVVLVVLLVVLQVVLCVQQVHDDQDADPVRHGDRDDVLSVVLSSVSSNVCVVDVDDDDPPDD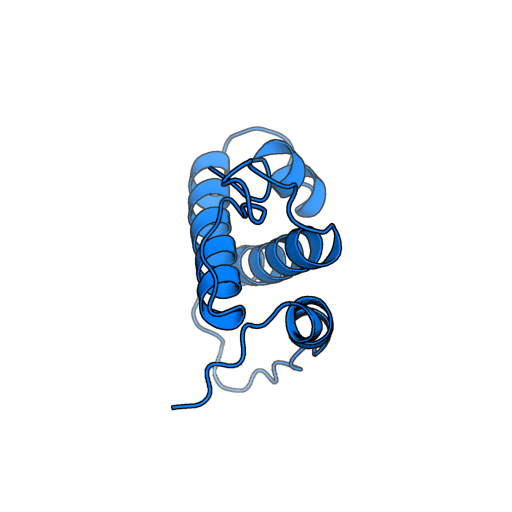DDDDCSSVVSSVVRRDDDDD

pLDDT: mean 89.02, std 9.73, range [59.41, 97.75]

Radius of gyration: 15.06 Å; chains: 1; bounding box: 46×25×50 Å

Organism: NCBI:txid286727

InterPro domains:
  IPR006450 Phage HK97 gp6-like [TIGR01560] (6-97)
  IPR021146 Phage gp6-like head-tail connector protein [PF05135] (5-97)